Protein AF-A0A945VR06-F1 (afdb_monomer_lite)

Secondary structure (DSSP, 8-state):
----HHHHHHHHHHSTTTS------SS-------HHHHHHHHHHHHHHHH-S-HHHHHHHHHHHHHHTT-HHHHHHHHHHHHHH-TT-HHHHHHHHHHHHHH--

Structure (mmCIF, N/CA/C/O backbone):
data_AF-A0A945VR06-F1
#
_entry.id   AF-A0A945VR06-F1
#
loop_
_atom_site.group_PDB
_atom_site.id
_atom_site.type_symbol
_atom_site.label_atom_id
_atom_site.label_alt_id
_atom_site.label_comp_id
_atom_site.label_asym_id
_atom_site.label_entity_id
_atom_site.label_seq_id
_atom_site.pdbx_PDB_ins_code
_atom_site.Cartn_x
_atom_site.Cartn_y
_atom_site.Cartn_z
_atom_site.occupancy
_atom_site.B_iso_or_equiv
_atom_site.auth_seq_id
_atom_site.auth_comp_id
_atom_site.auth_asym_id
_atom_site.auth_atom_id
_atom_site.pdbx_PDB_model_num
ATOM 1 N N . MET A 1 1 ? -46.205 32.411 -29.545 1.00 45.59 1 MET A N 1
ATOM 2 C CA . MET A 1 1 ? -45.312 31.468 -30.253 1.00 45.59 1 MET A CA 1
ATOM 3 C C . MET A 1 1 ? -44.186 31.081 -29.305 1.00 45.59 1 MET A C 1
ATOM 5 O O . MET A 1 1 ? -43.274 31.861 -29.079 1.00 45.59 1 MET A O 1
ATOM 9 N N . LYS A 1 2 ? -44.361 29.952 -28.610 1.00 37.47 2 LYS A N 1
ATOM 10 C CA . LYS A 1 2 ? -43.587 29.530 -27.436 1.00 37.47 2 LYS A CA 1
ATOM 11 C C . LYS A 1 2 ? -42.518 28.512 -27.862 1.00 37.47 2 LYS A C 1
ATOM 13 O O . LYS A 1 2 ? -42.876 27.415 -28.272 1.00 37.47 2 LYS A O 1
ATOM 18 N N . ARG A 1 3 ? -41.229 28.835 -27.707 1.00 47.25 3 ARG A N 1
ATOM 19 C CA . ARG A 1 3 ? -40.144 27.837 -27.594 1.00 47.25 3 ARG A CA 1
ATOM 20 C C . ARG A 1 3 ? -39.419 27.969 -26.238 1.00 47.25 3 ARG A C 1
ATOM 22 O O . ARG A 1 3 ? -38.284 28.423 -26.210 1.00 47.25 3 ARG A O 1
ATOM 29 N N . PRO A 1 4 ? -40.052 27.588 -25.110 1.00 47.28 4 PRO A N 1
ATOM 30 C CA . PRO A 1 4 ? -39.397 27.519 -23.799 1.00 47.28 4 PRO A CA 1
ATOM 31 C C . PRO A 1 4 ? -38.627 26.204 -23.565 1.00 47.28 4 PRO A C 1
ATOM 33 O O . PRO A 1 4 ? -37.914 26.083 -22.578 1.00 47.28 4 PRO A O 1
ATOM 36 N N . TYR A 1 5 ? -38.743 25.214 -24.458 1.00 43.38 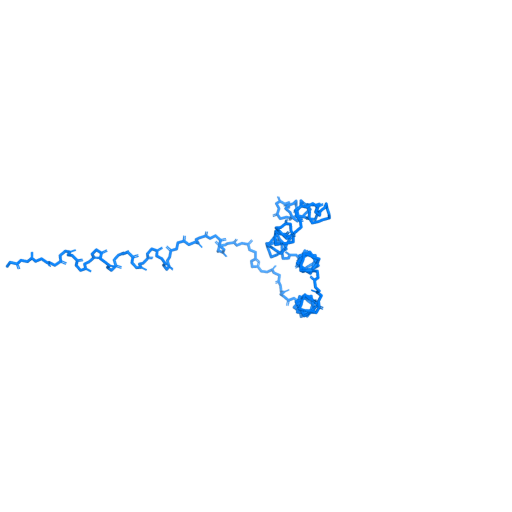5 TYR A N 1
ATOM 37 C CA . TYR A 1 5 ? -38.221 23.860 -24.220 1.00 43.38 5 TYR A CA 1
ATOM 38 C C . TYR A 1 5 ? -36.704 23.696 -24.426 1.00 43.38 5 TYR A C 1
ATOM 40 O O . TYR A 1 5 ? -36.116 22.793 -23.840 1.00 43.38 5 TYR A O 1
ATOM 48 N N . LEU A 1 6 ? -36.044 24.565 -25.203 1.00 46.97 6 LEU A N 1
ATOM 49 C CA . LEU A 1 6 ? -34.616 24.390 -25.516 1.00 46.97 6 LEU A CA 1
ATOM 50 C C . LEU A 1 6 ? -33.680 24.842 -24.375 1.00 46.97 6 LEU A C 1
ATOM 52 O O . LEU A 1 6 ? -32.583 24.313 -24.248 1.00 46.97 6 LEU A O 1
ATOM 56 N N . LEU A 1 7 ? -34.125 25.767 -23.514 1.00 49.62 7 LEU A N 1
ATOM 57 C CA . LEU A 1 7 ? -33.348 26.253 -22.361 1.00 49.62 7 LEU A CA 1
ATOM 58 C C . LEU A 1 7 ? -33.391 25.301 -21.153 1.00 49.62 7 LEU A C 1
ATOM 60 O O . LEU A 1 7 ? -32.481 25.314 -20.331 1.00 49.62 7 LEU A O 1
ATOM 64 N N . ILE A 1 8 ? -34.418 24.451 -21.050 1.00 54.81 8 ILE A N 1
ATOM 65 C CA . ILE A 1 8 ? -34.529 23.465 -19.962 1.00 54.81 8 ILE A CA 1
ATOM 66 C C . ILE A 1 8 ? -33.602 22.266 -20.232 1.00 54.81 8 ILE A C 1
ATOM 68 O O . ILE A 1 8 ? -32.991 21.736 -19.308 1.00 54.81 8 ILE A O 1
ATOM 72 N N . MET A 1 9 ? -33.414 21.884 -21.501 1.00 48.84 9 MET A N 1
ATOM 73 C CA . MET A 1 9 ? -32.561 20.747 -21.870 1.00 48.84 9 MET A CA 1
ATOM 74 C C . MET A 1 9 ? -31.071 20.962 -21.562 1.00 48.84 9 MET A C 1
ATOM 76 O O . MET A 1 9 ? -30.383 20.005 -21.216 1.00 48.84 9 MET A O 1
ATOM 80 N N . THR A 1 10 ? -30.560 22.194 -21.642 1.00 52.53 10 THR A N 1
ATOM 81 C CA . THR A 1 10 ? -29.149 22.479 -21.328 1.00 52.53 10 THR A CA 1
ATOM 82 C C . THR A 1 10 ? -28.893 22.596 -19.824 1.00 52.53 10 THR A C 1
ATOM 84 O O . THR A 1 10 ? -27.810 22.239 -19.363 1.00 52.53 10 THR A O 1
ATOM 87 N N . ALA A 1 11 ? -29.893 23.000 -19.034 1.00 48.16 11 ALA A N 1
ATOM 88 C CA . ALA A 1 11 ? -29.789 23.048 -17.575 1.00 48.16 11 ALA A CA 1
ATOM 89 C C . ALA A 1 11 ? -29.802 21.645 -16.930 1.00 48.16 11 ALA A C 1
ATOM 91 O O . ALA A 1 11 ? -29.099 21.414 -15.946 1.00 48.16 11 ALA A O 1
ATOM 92 N N . SER A 1 12 ? -30.525 20.678 -17.508 1.00 51.25 12 SER A N 1
ATOM 93 C CA . SER A 1 12 ? -30.549 19.293 -17.007 1.00 51.25 12 SER A CA 1
ATOM 94 C C . SER A 1 12 ? -29.267 18.500 -17.287 1.00 51.25 12 SER A C 1
ATOM 96 O O . SER A 1 12 ? -28.993 17.540 -16.572 1.00 51.25 12 SER A O 1
ATOM 98 N N . LEU A 1 13 ? -28.444 18.902 -18.264 1.00 45.28 13 LEU A N 1
ATOM 99 C CA . LEU A 1 13 ? -27.184 18.208 -18.564 1.00 45.28 13 LEU A CA 1
ATOM 100 C C . LEU A 1 13 ? -26.017 18.646 -17.651 1.00 45.28 13 LEU A C 1
ATOM 102 O O . LEU A 1 13 ? -25.024 17.934 -17.541 1.00 45.28 13 LEU A O 1
ATOM 106 N N . CYS A 1 14 ? -26.151 19.763 -16.924 1.00 46.16 14 CYS A N 1
ATOM 107 C CA . CYS A 1 14 ? -25.129 20.239 -15.977 1.00 46.16 14 CYS A CA 1
ATOM 108 C C . CYS A 1 14 ? -25.231 19.574 -14.582 1.00 46.16 14 CYS A C 1
ATOM 110 O O . CYS A 1 14 ? -24.266 19.547 -13.816 1.00 46.16 14 CYS A O 1
ATOM 112 N N . LEU A 1 15 ? -26.380 18.970 -14.258 1.00 45.66 15 LEU A N 1
ATOM 113 C CA . LEU A 1 15 ? -26.605 18.268 -12.985 1.00 45.66 15 LEU A CA 1
ATOM 114 C C . LEU A 1 15 ? -26.086 16.820 -12.974 1.00 45.66 15 LEU A C 1
ATOM 116 O O . LEU A 1 15 ? -25.881 16.257 -11.904 1.00 45.66 15 LEU A O 1
ATOM 120 N N . VAL A 1 16 ? -25.796 16.231 -14.138 1.00 50.00 16 VAL A N 1
ATOM 121 C CA . VAL A 1 16 ? -25.255 14.858 -14.236 1.00 50.00 16 VAL A CA 1
ATOM 122 C C . VAL A 1 16 ? -23.719 14.827 -14.147 1.00 50.00 16 VAL A C 1
ATOM 124 O O . VAL A 1 16 ? -23.141 13.790 -13.844 1.00 50.00 16 VAL A O 1
ATOM 127 N N . LEU A 1 17 ? -23.040 15.970 -14.308 1.00 45.94 17 LEU A N 1
ATOM 128 C CA . LEU A 1 17 ? -21.587 16.089 -14.095 1.00 45.94 17 LEU A CA 1
ATOM 129 C C . LEU A 1 17 ? -21.204 16.594 -12.691 1.00 45.94 17 LEU A C 1
ATOM 131 O O . LEU A 1 17 ? -20.022 16.667 -12.369 1.00 45.94 17 LEU A O 1
ATOM 135 N N . SER A 1 18 ? -22.190 16.893 -11.837 1.00 47.03 18 SER A N 1
ATOM 136 C CA . SER A 1 18 ? -21.989 17.258 -10.423 1.00 47.03 18 SER A CA 1
ATOM 137 C C . SER A 1 18 ? -22.626 16.276 -9.427 1.00 47.03 18 SER A C 1
ATOM 139 O O . SER A 1 18 ? -22.361 16.364 -8.230 1.00 47.03 18 SER A O 1
ATOM 141 N N . GLY A 1 19 ? -23.398 15.290 -9.902 1.00 46.22 19 GLY A N 1
ATOM 142 C CA . GLY A 1 19 ? -23.971 14.225 -9.079 1.00 46.22 19 GLY A CA 1
ATOM 143 C C . GLY A 1 19 ? -23.919 12.885 -9.800 1.00 46.22 19 GLY A C 1
ATOM 144 O O . GLY A 1 19 ? -24.806 12.582 -10.590 1.00 46.22 19 GLY A O 1
ATOM 145 N N . GLY A 1 20 ? -22.884 12.073 -9.548 1.00 47.28 20 GLY A N 1
ATOM 146 C CA . GLY A 1 20 ? -22.817 10.774 -10.222 1.00 47.28 20 GLY A CA 1
ATOM 147 C C . GLY A 1 20 ? -21.538 9.947 -10.151 1.00 47.28 20 GLY A C 1
ATOM 148 O O . GLY A 1 20 ? -21.389 9.065 -10.987 1.00 47.28 20 GLY A O 1
ATOM 149 N N . MET A 1 21 ? -20.652 10.139 -9.169 1.00 42.16 21 MET A N 1
ATOM 150 C CA . MET A 1 21 ? -19.787 9.029 -8.743 1.00 42.16 21 MET A CA 1
ATOM 151 C C . MET A 1 21 ? -20.063 8.712 -7.276 1.00 42.16 21 MET A C 1
ATOM 153 O O . MET A 1 21 ? -19.351 9.100 -6.355 1.00 42.16 21 MET A O 1
ATOM 157 N N . SER A 1 22 ? -21.203 8.044 -7.094 1.00 49.56 22 SER A N 1
ATOM 158 C CA . SER A 1 22 ? -21.523 7.228 -5.930 1.00 49.56 22 SER A CA 1
ATOM 159 C C . SER A 1 22 ? -20.394 6.241 -5.645 1.00 49.56 22 SER A C 1
ATOM 161 O O . SER A 1 22 ? -19.957 5.548 -6.560 1.00 49.56 22 SER A O 1
ATOM 163 N N . LEU A 1 23 ? -19.983 6.186 -4.371 1.00 39.78 23 LEU A N 1
ATOM 164 C CA . LEU A 1 23 ? -19.639 5.005 -3.549 1.00 39.78 23 LEU A CA 1
ATOM 165 C C . LEU A 1 23 ? -18.640 5.368 -2.423 1.00 39.78 23 LEU A C 1
ATOM 167 O O . LEU A 1 23 ? -17.617 4.713 -2.243 1.00 39.78 23 LEU A O 1
ATOM 171 N N . ALA A 1 24 ? -18.925 6.403 -1.623 1.00 46.34 24 ALA A N 1
ATOM 172 C CA . ALA A 1 24 ? -18.173 6.640 -0.378 1.00 46.34 24 ALA A CA 1
ATOM 173 C C . ALA A 1 24 ? -19.024 7.118 0.812 1.00 46.34 24 ALA A C 1
ATOM 175 O O . ALA A 1 24 ? -18.482 7.490 1.848 1.00 46.34 24 ALA A O 1
ATOM 176 N N . LYS A 1 25 ? -20.354 7.067 0.704 1.00 53.59 25 LYS A N 1
ATOM 177 C CA . LYS A 1 25 ? -21.236 7.075 1.873 1.00 53.59 25 LYS A CA 1
ATOM 178 C C . LYS A 1 25 ? -21.721 5.649 2.052 1.00 53.59 25 LYS A C 1
ATOM 180 O O . LYS A 1 25 ? -22.612 5.221 1.336 1.00 53.59 25 LYS A O 1
ATOM 185 N N . ASP A 1 26 ? -20.958 4.885 2.824 1.00 42.59 26 ASP A N 1
ATOM 186 C CA . ASP A 1 26 ? -21.485 4.154 3.974 1.00 42.59 26 ASP A CA 1
ATOM 187 C C . ASP A 1 26 ? -20.389 3.280 4.608 1.00 42.59 26 ASP A C 1
ATOM 189 O O . ASP A 1 26 ? -19.650 2.546 3.948 1.00 42.59 26 ASP A O 1
ATOM 193 N N . SER A 1 27 ? -20.335 3.387 5.936 1.00 48.09 27 SER A N 1
ATOM 194 C CA . SER A 1 27 ? -19.984 2.306 6.858 1.00 48.09 27 SER A CA 1
ATOM 195 C C . SER A 1 27 ? -18.514 2.003 7.191 1.00 48.09 27 SER A C 1
ATOM 197 O O . SER A 1 27 ? -18.115 0.845 7.229 1.00 48.09 27 SER A O 1
ATOM 199 N N . SER A 1 28 ? -17.735 3.021 7.575 1.00 49.69 28 SER A N 1
ATOM 200 C CA . SER A 1 28 ? -16.702 2.848 8.622 1.00 49.69 28 SER A CA 1
ATOM 201 C C . SER A 1 28 ? -16.387 4.160 9.355 1.00 49.69 28 SER A C 1
ATOM 203 O O . SER A 1 28 ? -15.231 4.513 9.586 1.00 49.69 28 SER A O 1
ATOM 205 N N . ALA A 1 29 ? -17.433 4.910 9.717 1.00 48.44 29 ALA A N 1
ATOM 206 C CA . ALA A 1 29 ? -17.310 5.855 10.819 1.00 48.44 29 ALA A CA 1
ATOM 207 C C . ALA A 1 29 ? -16.817 5.090 12.065 1.00 48.44 29 ALA A C 1
ATOM 209 O O . ALA A 1 29 ? -17.300 3.993 12.330 1.00 48.44 29 ALA A O 1
ATOM 210 N N . LEU A 1 30 ? -15.888 5.697 12.808 1.00 47.78 30 LEU A N 1
ATOM 211 C CA . LEU A 1 30 ? -15.140 5.169 13.960 1.00 47.78 30 LEU A CA 1
ATOM 212 C C . LEU A 1 30 ? -13.912 4.299 13.648 1.00 47.78 30 LEU A C 1
ATOM 214 O O . LEU A 1 30 ? -13.833 3.131 14.011 1.00 47.78 30 LEU A O 1
ATOM 218 N N . ARG A 1 31 ? -12.845 4.948 13.190 1.00 49.84 31 ARG A N 1
ATOM 219 C CA . ARG A 1 31 ? -11.589 4.901 13.946 1.00 49.84 31 ARG A CA 1
ATOM 220 C C . ARG A 1 31 ? -11.072 6.324 14.002 1.00 49.84 31 ARG A C 1
ATOM 222 O O . ARG A 1 31 ? -10.930 6.976 12.976 1.00 49.84 31 ARG A O 1
ATOM 229 N N . THR A 1 32 ? -10.941 6.838 15.214 1.00 50.59 32 THR A N 1
ATOM 230 C CA . THR A 1 32 ? -10.227 8.079 15.496 1.00 50.59 32 THR A CA 1
ATOM 231 C C . THR A 1 32 ? -8.940 8.070 14.684 1.00 50.59 32 THR A C 1
ATOM 233 O O . THR A 1 32 ? -8.125 7.179 14.905 1.00 50.59 32 THR A O 1
ATOM 236 N N . GLU A 1 33 ? -8.784 8.999 13.734 1.00 55.50 33 GLU A N 1
ATOM 237 C CA . GLU A 1 33 ? -7.472 9.299 13.162 1.00 55.50 33 GLU A CA 1
ATOM 238 C C . GLU A 1 33 ? -6.550 9.567 14.354 1.00 55.50 33 GLU A C 1
ATOM 240 O O . GLU A 1 33 ? -6.666 10.615 14.998 1.00 55.50 33 GLU A O 1
ATOM 245 N N . SER A 1 34 ? -5.706 8.597 14.714 1.00 58.22 34 SER A N 1
ATOM 246 C CA . SER A 1 34 ? -4.700 8.831 15.735 1.00 58.22 34 SER A CA 1
ATOM 247 C C . SER A 1 34 ? -3.779 9.912 15.183 1.00 58.22 34 SER A C 1
ATOM 249 O O . SER A 1 34 ? -3.466 9.920 13.988 1.00 58.22 34 SER A O 1
ATOM 251 N N . ALA A 1 35 ? -3.343 10.851 16.020 1.00 58.66 35 ALA A N 1
ATOM 252 C CA . ALA A 1 35 ? -2.357 11.845 15.594 1.00 58.66 35 ALA A CA 1
ATOM 253 C C . ALA A 1 35 ? -1.101 11.162 15.005 1.00 58.66 35 ALA A C 1
ATOM 255 O O . ALA A 1 35 ? -0.520 11.664 14.045 1.00 58.66 35 ALA A O 1
ATOM 256 N N . GLU A 1 36 ? -0.781 9.959 15.495 1.00 56.34 36 GLU A N 1
ATOM 257 C CA . GLU A 1 36 ? 0.297 9.098 14.999 1.00 56.34 36 GLU A CA 1
ATOM 258 C C . GLU A 1 36 ? 0.057 8.577 13.570 1.00 56.34 36 GLU A C 1
ATOM 260 O O . GLU A 1 36 ? 1.002 8.474 12.784 1.00 56.34 36 GLU A O 1
ATOM 265 N N . ASP A 1 37 ? -1.197 8.296 13.191 1.00 61.88 37 ASP A N 1
ATOM 266 C CA . ASP A 1 37 ? -1.543 7.843 11.838 1.00 61.88 37 ASP A CA 1
ATOM 267 C C . ASP A 1 37 ? -1.321 8.975 10.833 1.00 61.88 37 ASP A C 1
ATOM 269 O O . ASP A 1 37 ? -0.673 8.790 9.800 1.00 61.88 37 ASP A O 1
ATOM 273 N N . LYS A 1 38 ? -1.799 10.181 11.168 1.00 66.00 38 LYS A N 1
ATOM 274 C CA . LYS A 1 38 ? -1.624 11.375 10.330 1.00 66.00 38 LYS A CA 1
ATOM 275 C C . LYS A 1 38 ? -0.162 11.728 10.139 1.00 66.00 38 LYS A C 1
ATOM 277 O O . LYS A 1 38 ? 0.255 11.963 9.007 1.00 66.00 38 LYS A O 1
ATOM 282 N N . GLU A 1 39 ? 0.612 11.736 11.218 1.00 67.56 39 GLU A N 1
ATOM 283 C CA . GLU A 1 39 ? 2.035 12.058 11.164 1.00 67.56 39 GLU A CA 1
ATOM 284 C C . GLU A 1 39 ? 2.807 11.027 10.330 1.00 67.56 39 GLU A C 1
ATOM 286 O O . GLU A 1 39 ? 3.616 11.393 9.477 1.00 67.56 39 GLU A O 1
ATOM 291 N N . THR A 1 40 ? 2.483 9.738 10.473 1.00 65.75 40 THR A N 1
ATOM 292 C CA . THR A 1 40 ? 3.090 8.665 9.671 1.00 65.75 40 THR A CA 1
ATOM 293 C C . THR A 1 40 ? 2.745 8.805 8.188 1.00 65.75 40 THR A C 1
ATOM 295 O O . THR A 1 40 ? 3.614 8.644 7.324 1.00 65.75 40 THR A O 1
ATOM 298 N N . ILE A 1 41 ? 1.494 9.140 7.867 1.00 70.06 41 ILE A N 1
ATOM 299 C CA . ILE A 1 41 ? 1.037 9.374 6.493 1.00 70.06 41 ILE A CA 1
ATOM 300 C C . ILE A 1 41 ? 1.731 10.602 5.894 1.00 70.06 41 ILE A C 1
ATOM 302 O O . ILE A 1 41 ? 2.187 10.546 4.749 1.00 70.06 41 ILE A O 1
ATOM 306 N N . GLU A 1 42 ? 1.849 11.702 6.638 1.00 74.56 42 GLU A N 1
ATOM 307 C CA . GLU A 1 42 ? 2.548 12.906 6.178 1.00 74.56 42 GLU A CA 1
ATOM 308 C C . GLU A 1 42 ? 4.045 12.664 5.981 1.00 74.56 42 GLU A C 1
ATOM 310 O O . GLU A 1 42 ? 4.590 13.042 4.941 1.00 74.56 42 GLU A O 1
ATOM 315 N N . ALA A 1 43 ? 4.700 11.960 6.904 1.00 69.06 43 ALA A N 1
ATOM 316 C CA . ALA A 1 43 ? 6.095 11.560 6.762 1.00 69.06 43 ALA A CA 1
ATOM 317 C C . ALA A 1 43 ? 6.301 10.677 5.519 1.00 69.06 43 ALA A C 1
ATOM 319 O O . ALA A 1 43 ? 7.242 10.897 4.751 1.00 69.06 43 ALA A O 1
ATOM 320 N N . CYS A 1 44 ? 5.387 9.736 5.251 1.00 66.25 44 CYS A N 1
ATOM 321 C CA . CYS A 1 44 ? 5.417 8.922 4.033 1.00 66.25 44 CYS A CA 1
ATOM 322 C C . CYS A 1 44 ? 5.201 9.764 2.766 1.00 66.25 44 CYS A C 1
ATOM 324 O O . CYS A 1 44 ? 5.893 9.550 1.770 1.00 66.25 44 CYS A O 1
ATOM 326 N N . LYS A 1 45 ? 4.297 10.753 2.791 1.00 69.75 45 LYS A N 1
ATOM 327 C CA . LYS A 1 45 ? 4.081 11.690 1.672 1.00 69.75 45 LYS A CA 1
ATOM 328 C C . LYS A 1 45 ? 5.311 12.558 1.409 1.00 69.75 45 LYS A C 1
ATOM 330 O O . LYS A 1 45 ? 5.705 12.722 0.259 1.00 69.75 45 LYS A O 1
ATOM 335 N N . GLN A 1 46 ? 5.964 13.077 2.446 1.00 68.75 46 GLN A N 1
ATOM 336 C CA . GLN A 1 46 ? 7.198 13.848 2.275 1.00 68.75 46 GLN A CA 1
ATOM 337 C C . GLN A 1 46 ? 8.363 12.978 1.791 1.00 68.75 46 GLN A C 1
ATOM 339 O O . GLN A 1 46 ? 9.151 13.412 0.949 1.00 68.75 46 GLN A O 1
ATOM 344 N N . ALA A 1 47 ? 8.457 11.735 2.267 1.00 64.12 47 ALA A N 1
ATOM 345 C CA . ALA A 1 47 ? 9.425 10.767 1.761 1.00 64.12 47 ALA A CA 1
ATOM 346 C C . ALA A 1 47 ? 9.178 10.446 0.278 1.00 64.12 47 ALA A C 1
ATOM 348 O O . ALA A 1 47 ? 10.138 10.305 -0.479 1.00 64.12 47 ALA A O 1
ATOM 349 N N . ALA A 1 48 ? 7.911 10.408 -0.151 1.00 62.53 48 ALA A N 1
ATOM 350 C CA . ALA A 1 48 ? 7.543 10.225 -1.550 1.00 62.53 48 ALA A CA 1
ATOM 351 C C . ALA A 1 48 ? 8.056 11.344 -2.461 1.00 62.53 48 ALA A C 1
ATOM 353 O O . ALA A 1 48 ? 8.462 11.071 -3.584 1.00 62.53 48 ALA A O 1
ATOM 354 N N . ILE A 1 49 ? 8.084 12.583 -1.964 1.00 63.56 49 ILE A N 1
ATOM 355 C CA . ILE A 1 49 ? 8.589 13.747 -2.706 1.00 63.56 49 ILE A CA 1
ATOM 356 C C . ILE A 1 49 ? 10.115 13.686 -2.871 1.00 63.56 49 ILE A C 1
ATOM 358 O O . ILE A 1 49 ? 10.648 14.143 -3.879 1.00 63.56 49 ILE A O 1
ATOM 362 N N . LYS A 1 50 ? 10.833 13.126 -1.889 1.00 59.22 50 LYS A N 1
ATOM 363 C CA . LYS A 1 50 ? 12.306 13.076 -1.886 1.00 59.22 50 LYS A CA 1
ATOM 364 C C . LYS A 1 50 ? 12.885 11.856 -2.605 1.00 59.22 50 LYS A C 1
ATOM 366 O O . LYS A 1 50 ? 14.039 11.907 -3.023 1.00 59.22 50 LYS A O 1
ATOM 371 N N . ASN A 1 51 ? 12.124 10.769 -2.737 1.00 56.72 51 ASN A N 1
ATOM 372 C CA . ASN A 1 51 ? 12.595 9.548 -3.385 1.00 56.72 51 ASN A CA 1
ATOM 373 C C . ASN A 1 51 ? 12.221 9.507 -4.876 1.00 56.72 51 ASN A C 1
ATOM 375 O O . ASN A 1 51 ? 11.038 9.571 -5.205 1.00 56.72 51 ASN A O 1
ATOM 379 N N . PRO A 1 52 ? 13.183 9.265 -5.786 1.00 61.88 52 PRO A N 1
ATOM 380 C CA . PRO A 1 52 ? 12.903 9.116 -7.216 1.00 61.88 52 PRO A CA 1
ATOM 381 C C . PRO A 1 52 ? 12.127 7.829 -7.551 1.00 61.88 52 PRO A C 1
ATOM 383 O O . PRO A 1 52 ? 11.623 7.680 -8.661 1.00 61.88 52 PRO A O 1
ATOM 386 N N . ASN A 1 53 ? 12.003 6.891 -6.605 1.00 75.75 53 ASN A N 1
ATOM 387 C CA . ASN A 1 53 ? 11.236 5.664 -6.790 1.00 75.75 53 ASN A CA 1
ATOM 388 C C . ASN A 1 53 ? 9.775 5.853 -6.348 1.00 75.75 53 ASN A C 1
ATOM 390 O O . ASN A 1 53 ? 9.375 5.479 -5.244 1.00 75.75 53 ASN A O 1
ATOM 394 N N . VAL A 1 54 ? 8.986 6.453 -7.239 1.00 77.88 54 VAL A N 1
ATOM 395 C CA . VAL A 1 54 ? 7.572 6.795 -7.016 1.00 77.88 54 VAL A CA 1
ATOM 396 C C . VAL A 1 54 ? 6.731 5.553 -6.665 1.00 77.88 54 VAL A C 1
ATOM 398 O O . VAL A 1 54 ? 5.865 5.630 -5.794 1.00 77.88 54 VAL A O 1
ATOM 401 N N . ALA A 1 55 ? 7.035 4.384 -7.248 1.00 82.62 55 ALA A N 1
ATOM 402 C CA . ALA A 1 55 ? 6.347 3.124 -6.939 1.00 82.62 55 ALA A CA 1
ATOM 403 C C . ALA A 1 55 ? 6.543 2.697 -5.475 1.00 82.62 55 ALA A C 1
ATOM 405 O O . ALA A 1 55 ? 5.574 2.416 -4.769 1.00 82.62 55 ALA A O 1
ATOM 406 N N . GLN A 1 56 ? 7.790 2.706 -4.994 1.00 84.00 56 GLN A N 1
ATOM 407 C CA . GLN A 1 56 ? 8.115 2.333 -3.614 1.00 84.00 56 GLN A CA 1
ATOM 408 C C . GLN A 1 56 ? 7.468 3.282 -2.600 1.00 84.00 56 GLN A C 1
ATOM 410 O O . GLN A 1 56 ? 7.040 2.862 -1.526 1.00 84.00 56 GLN A O 1
ATOM 415 N N . SER A 1 57 ? 7.371 4.562 -2.945 1.00 85.44 57 SER A N 1
ATOM 416 C CA . SER A 1 57 ? 6.729 5.569 -2.106 1.00 85.44 57 SER A CA 1
ATOM 417 C C . SER A 1 57 ? 5.231 5.316 -1.946 1.00 85.44 57 SER A C 1
ATOM 419 O O . SER A 1 57 ? 4.721 5.324 -0.826 1.00 85.44 57 SER A O 1
ATOM 421 N N . HIS A 1 58 ? 4.537 5.011 -3.044 1.00 86.69 58 HIS A N 1
ATOM 422 C CA . HIS A 1 58 ? 3.131 4.609 -3.009 1.00 86.69 58 HIS A CA 1
ATOM 423 C C . HIS A 1 58 ? 2.918 3.291 -2.255 1.00 86.69 58 HIS A C 1
ATOM 425 O O . HIS A 1 58 ? 1.957 3.171 -1.495 1.00 86.69 58 HIS A O 1
ATOM 431 N N . PHE A 1 59 ? 3.836 2.331 -2.390 1.00 89.12 59 PHE A N 1
ATOM 432 C CA . PHE A 1 59 ? 3.801 1.097 -1.607 1.00 89.12 59 PHE A CA 1
ATOM 433 C C . PHE A 1 59 ? 3.917 1.377 -0.103 1.00 89.12 59 PHE A C 1
ATOM 435 O O . PHE A 1 59 ? 3.098 0.900 0.681 1.00 89.12 59 PHE A O 1
ATOM 442 N N . ASN A 1 60 ? 4.893 2.192 0.307 1.00 87.19 60 ASN A N 1
ATOM 443 C CA . ASN A 1 60 ? 5.101 2.546 1.712 1.00 87.19 60 ASN A CA 1
ATOM 444 C C . ASN A 1 60 ? 3.897 3.299 2.293 1.00 87.19 60 ASN A C 1
ATOM 446 O O . ASN A 1 60 ? 3.483 3.019 3.416 1.00 87.19 60 ASN A O 1
ATOM 450 N N . LEU A 1 61 ? 3.301 4.203 1.512 1.00 85.69 61 LEU A N 1
ATOM 451 C CA . LEU A 1 61 ? 2.077 4.903 1.888 1.00 85.69 61 LEU A CA 1
ATOM 452 C C . LEU A 1 61 ? 0.905 3.923 2.070 1.00 85.69 61 LEU A C 1
ATOM 454 O O . LEU A 1 61 ? 0.176 4.005 3.055 1.00 85.69 61 LEU A O 1
ATOM 458 N N . GLY A 1 62 ? 0.768 2.943 1.175 1.00 89.56 62 GLY A N 1
ATOM 459 C CA . GLY A 1 62 ? -0.230 1.883 1.303 1.00 89.56 62 GLY A CA 1
ATOM 460 C C . GLY A 1 62 ? -0.043 1.018 2.551 1.00 89.56 62 GLY A C 1
ATOM 461 O 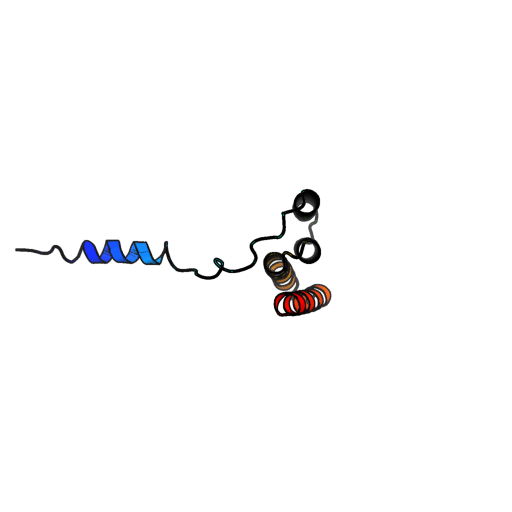O . GLY A 1 62 ? -1.018 0.671 3.212 1.00 89.56 62 GLY A O 1
ATOM 462 N N . ILE A 1 63 ? 1.204 0.723 2.925 1.00 88.62 63 ILE A N 1
ATOM 463 C CA . ILE A 1 63 ? 1.529 0.031 4.180 1.00 88.62 63 ILE A CA 1
ATOM 464 C C . ILE A 1 63 ? 1.175 0.886 5.401 1.00 88.62 63 ILE A C 1
ATOM 466 O O . ILE A 1 63 ? 0.663 0.342 6.378 1.00 88.62 63 ILE A O 1
ATOM 470 N N . ALA A 1 64 ? 1.433 2.196 5.365 1.00 85.50 64 ALA A N 1
ATOM 471 C CA . ALA A 1 64 ? 1.049 3.101 6.447 1.00 85.50 64 ALA A CA 1
ATOM 472 C C . ALA A 1 64 ? -0.473 3.084 6.649 1.00 85.50 64 ALA A C 1
ATOM 474 O O . ALA A 1 64 ? -0.938 2.781 7.743 1.00 85.50 64 ALA A O 1
ATOM 475 N N . TYR A 1 65 ? -1.242 3.256 5.571 1.00 85.50 65 TYR A N 1
ATOM 476 C CA . TYR A 1 65 ? -2.701 3.162 5.618 1.00 85.50 65 TYR A CA 1
ATOM 477 C C . TYR A 1 65 ? -3.203 1.798 6.105 1.00 85.50 65 TYR A C 1
ATOM 479 O O . TYR A 1 65 ? -4.134 1.736 6.904 1.00 85.50 65 TYR A O 1
ATOM 487 N N . LEU A 1 66 ? -2.569 0.700 5.680 1.00 85.81 66 LEU A N 1
ATOM 488 C CA . LEU A 1 66 ? -2.910 -0.648 6.139 1.00 85.81 66 LEU A CA 1
ATOM 489 C C . LEU A 1 66 ? -2.733 -0.790 7.657 1.00 85.81 66 LEU A C 1
ATOM 491 O O . LEU A 1 66 ? -3.595 -1.364 8.320 1.00 85.81 66 LEU A O 1
ATOM 4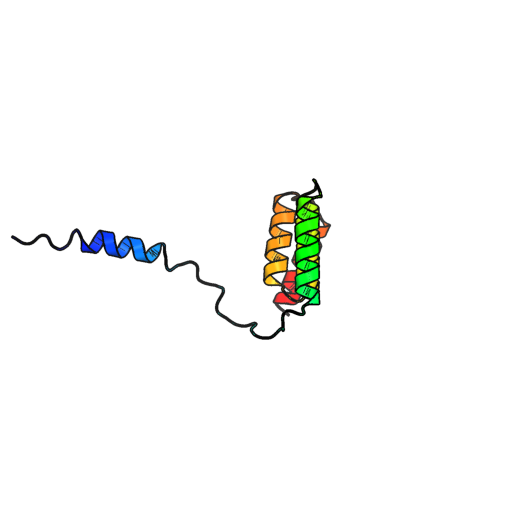95 N N . LYS A 1 67 ? -1.632 -0.267 8.210 1.00 84.69 67 LYS A N 1
ATOM 496 C CA . LYS A 1 67 ? -1.365 -0.286 9.658 1.00 84.69 67 LYS A CA 1
ATOM 497 C C . LYS A 1 67 ? -2.367 0.561 10.438 1.00 84.69 67 LYS A C 1
ATOM 499 O O . LYS A 1 67 ? -2.780 0.148 11.516 1.00 84.69 67 LYS A O 1
ATOM 504 N N . SER A 1 68 ? -2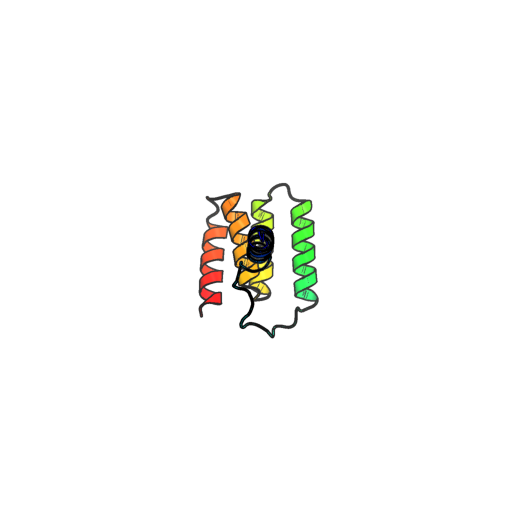.803 1.674 9.859 1.00 81.38 68 SER A N 1
ATOM 505 C CA . SER A 1 68 ? -3.850 2.539 10.413 1.00 81.38 68 SER A CA 1
ATOM 506 C C . SER A 1 68 ? -5.270 1.979 10.221 1.00 81.38 68 SER A C 1
ATOM 508 O O . SER A 1 68 ? -6.250 2.617 10.597 1.00 81.38 68 SER A O 1
ATOM 510 N N . GLY A 1 69 ? -5.426 0.792 9.616 1.00 83.81 69 GLY A N 1
ATOM 511 C CA . GLY A 1 69 ? -6.733 0.187 9.326 1.00 83.81 69 GLY A CA 1
ATOM 512 C C . GLY A 1 69 ? -7.536 0.918 8.242 1.00 83.81 69 GLY A C 1
ATOM 513 O O . GLY A 1 69 ? -8.714 0.629 8.039 1.00 83.81 69 GLY A O 1
ATOM 514 N N . MET A 1 70 ? -6.907 1.852 7.528 1.00 85.12 70 MET A N 1
ATOM 515 C CA . MET A 1 70 ? -7.473 2.617 6.416 1.00 85.12 70 MET A CA 1
ATOM 516 C C . MET A 1 70 ? -7.365 1.799 5.124 1.00 85.12 70 MET A C 1
ATOM 518 O O . MET A 1 70 ? -6.598 2.101 4.207 1.00 85.12 70 MET A O 1
ATOM 522 N N . TYR A 1 71 ? -8.089 0.680 5.073 1.00 86.88 71 TYR A N 1
ATOM 523 C CA . TYR A 1 71 ? -7.925 -0.319 4.013 1.00 86.88 71 TYR A CA 1
ATOM 524 C C . TYR A 1 71 ? -8.253 0.222 2.609 1.00 86.88 71 TYR A C 1
ATOM 526 O O . TYR A 1 71 ? -7.626 -0.193 1.634 1.00 86.88 71 TYR A O 1
ATOM 534 N N . LYS A 1 72 ? -9.189 1.173 2.479 1.00 86.62 72 LYS A N 1
ATOM 535 C CA . LYS A 1 72 ? -9.565 1.763 1.179 1.00 86.62 72 LYS A CA 1
ATOM 536 C C . LYS A 1 72 ? -8.438 2.633 0.611 1.00 86.62 72 LYS A C 1
ATOM 538 O O . LYS A 1 72 ? -8.077 2.504 -0.557 1.00 86.62 72 LYS A O 1
ATOM 543 N N . GLU A 1 73 ? -7.843 3.470 1.447 1.00 85.44 73 GLU A N 1
ATOM 544 C CA . GLU A 1 73 ? -6.720 4.347 1.116 1.00 85.44 73 GLU A CA 1
ATOM 545 C C . GLU A 1 73 ? -5.436 3.545 0.861 1.00 85.44 73 GLU A C 1
ATOM 547 O O . GLU A 1 73 ? -4.645 3.880 -0.030 1.00 85.44 73 GLU A O 1
ATOM 552 N N . ALA A 1 74 ? -5.263 2.435 1.586 1.00 88.44 74 ALA A N 1
ATOM 553 C CA . ALA A 1 74 ? -4.199 1.471 1.341 1.00 88.44 74 ALA A CA 1
ATOM 554 C C . ALA A 1 74 ? -4.313 0.844 -0.055 1.00 88.44 74 ALA A C 1
ATOM 556 O O . ALA A 1 74 ? -3.319 0.796 -0.784 1.00 88.44 74 ALA A O 1
ATOM 557 N N . ILE A 1 75 ? -5.518 0.415 -0.453 1.00 91.81 75 ILE A N 1
ATOM 558 C CA . ILE A 1 75 ? -5.788 -0.135 -1.791 1.00 91.81 75 ILE A CA 1
ATOM 559 C C . ILE A 1 75 ? -5.443 0.879 -2.878 1.00 91.81 75 ILE A C 1
ATOM 561 O O . ILE A 1 75 ? -4.757 0.522 -3.835 1.00 91.81 75 ILE A O 1
ATOM 565 N N . GLU A 1 76 ? -5.881 2.132 -2.740 1.00 90.12 76 GLU A N 1
ATOM 566 C CA . GLU A 1 76 ? -5.610 3.162 -3.748 1.00 90.12 76 GLU A CA 1
ATOM 567 C C . GLU A 1 76 ? -4.104 3.418 -3.892 1.00 90.12 76 GLU A C 1
ATOM 569 O O . GLU A 1 76 ? -3.568 3.425 -4.999 1.00 90.12 76 GLU A O 1
ATOM 574 N N . SER A 1 77 ? -3.387 3.523 -2.772 1.00 88.69 77 SER A N 1
ATOM 575 C CA . SER A 1 77 ? -1.935 3.736 -2.783 1.00 88.69 77 SER A CA 1
ATOM 576 C C . SER A 1 77 ? -1.187 2.554 -3.413 1.00 88.69 77 SER A C 1
ATOM 578 O O . SER A 1 77 ? -0.334 2.747 -4.277 1.00 88.69 77 SER A O 1
ATOM 580 N N . LEU A 1 78 ? -1.543 1.315 -3.066 1.00 90.88 78 LEU A N 1
ATOM 581 C CA . LEU A 1 78 ? -0.935 0.109 -3.646 1.00 90.88 78 LEU A CA 1
ATOM 582 C C . LEU A 1 78 ? -1.288 -0.071 -5.131 1.00 90.88 78 LEU A C 1
ATOM 584 O O . LEU A 1 78 ? -0.472 -0.568 -5.909 1.00 90.88 78 LEU A O 1
ATOM 588 N N . LYS A 1 79 ? -2.467 0.381 -5.566 1.00 91.44 79 LYS A N 1
ATOM 589 C CA . LYS A 1 79 ? -2.830 0.437 -6.988 1.00 91.44 79 LYS A CA 1
ATOM 590 C C . LYS A 1 79 ? -1.947 1.401 -7.771 1.00 91.44 79 LYS A C 1
ATOM 592 O O . LYS A 1 79 ? -1.514 1.061 -8.867 1.00 91.44 79 LYS A O 1
ATOM 597 N N . GLN A 1 80 ? -1.625 2.570 -7.219 1.00 88.69 80 GLN A N 1
ATOM 598 C CA . GLN A 1 80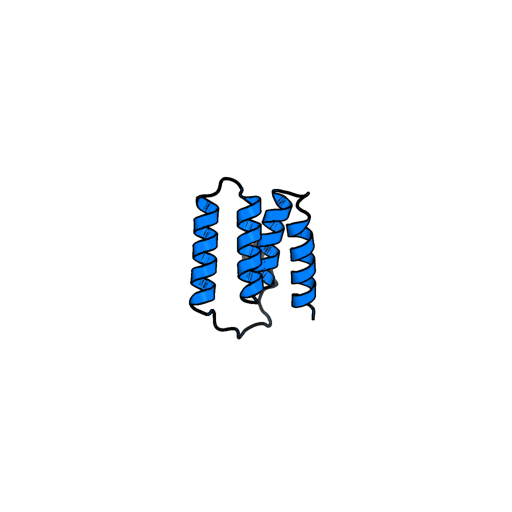 ? -0.670 3.472 -7.869 1.00 88.69 80 GLN A CA 1
ATOM 599 C C . GLN A 1 80 ? 0.732 2.847 -7.930 1.00 88.69 80 GLN A C 1
ATOM 601 O O . GLN A 1 80 ? 1.385 2.919 -8.969 1.00 88.69 80 GLN A O 1
ATOM 606 N N . ALA A 1 81 ? 1.165 2.149 -6.872 1.00 88.94 81 ALA A N 1
ATOM 607 C CA . ALA A 1 81 ? 2.441 1.429 -6.868 1.00 88.94 81 ALA A CA 1
ATOM 608 C C . ALA A 1 81 ? 2.511 0.359 -7.974 1.00 88.94 81 ALA A C 1
ATOM 610 O O . ALA A 1 81 ? 3.461 0.353 -8.755 1.00 88.94 81 ALA A O 1
ATOM 611 N N . THR A 1 82 ? 1.475 -0.478 -8.101 1.00 88.75 82 THR A N 1
ATOM 612 C CA . THR A 1 82 ? 1.378 -1.503 -9.162 1.00 88.75 82 THR A CA 1
ATOM 613 C C . THR A 1 82 ? 1.201 -0.911 -10.559 1.00 88.75 82 THR A C 1
ATOM 615 O O . THR A 1 82 ? 1.637 -1.509 -11.534 1.00 88.75 82 THR A O 1
ATOM 618 N N . LYS A 1 83 ? 0.610 0.279 -10.699 1.00 88.38 83 LYS A N 1
ATOM 619 C CA . LYS A 1 83 ? 0.528 0.972 -11.993 1.00 88.38 83 LYS A CA 1
ATOM 620 C C . LYS A 1 83 ? 1.898 1.456 -12.476 1.00 88.38 83 LYS A C 1
ATOM 622 O O . LYS A 1 83 ? 2.148 1.459 -13.677 1.00 88.38 83 LYS A O 1
ATOM 627 N N . ILE A 1 84 ? 2.761 1.882 -11.552 1.00 86.62 84 ILE A N 1
ATOM 628 C CA . ILE A 1 84 ? 4.115 2.364 -11.862 1.00 86.62 84 ILE A CA 1
ATOM 629 C C . ILE A 1 84 ? 5.080 1.188 -12.036 1.00 86.62 84 ILE A C 1
ATOM 631 O O . ILE A 1 84 ? 5.903 1.209 -12.947 1.00 86.62 84 ILE A O 1
ATOM 635 N N . ASN A 1 85 ? 4.975 0.165 -11.185 1.00 85.56 85 ASN A N 1
ATOM 636 C CA . ASN A 1 85 ? 5.731 -1.077 -11.303 1.00 85.56 85 ASN A CA 1
ATOM 637 C C . ASN A 1 85 ? 4.785 -2.293 -11.285 1.00 85.56 85 ASN A C 1
ATOM 639 O O . ASN A 1 85 ? 4.510 -2.843 -10.213 1.00 85.56 85 ASN A O 1
ATOM 643 N N . PRO A 1 86 ? 4.298 -2.725 -12.462 1.00 87.88 86 PRO A N 1
ATOM 644 C CA . PRO A 1 86 ? 3.389 -3.864 -12.583 1.00 87.88 86 PRO A CA 1
ATOM 645 C C . PRO A 1 86 ? 3.981 -5.189 -12.108 1.00 87.88 86 PRO A C 1
ATOM 647 O O . PRO A 1 86 ? 3.225 -6.063 -11.693 1.00 87.88 86 PRO A O 1
ATOM 650 N N . ASP A 1 87 ? 5.307 -5.322 -12.113 1.00 89.12 87 ASP A N 1
ATOM 651 C CA . ASP A 1 87 ? 6.004 -6.559 -11.753 1.00 89.12 87 ASP A CA 1
ATOM 652 C C . ASP A 1 87 ? 6.391 -6.611 -10.265 1.00 89.12 87 ASP A C 1
ATOM 654 O O . ASP A 1 87 ? 7.015 -7.574 -9.809 1.00 89.12 87 ASP A O 1
ATOM 658 N N . ASP A 1 88 ? 6.022 -5.599 -9.468 1.00 86.88 88 ASP A N 1
ATOM 659 C CA . ASP A 1 88 ? 6.303 -5.612 -8.035 1.00 86.88 88 ASP A CA 1
ATOM 660 C C . ASP A 1 88 ? 5.420 -6.624 -7.293 1.00 86.88 88 ASP A C 1
ATOM 662 O O . ASP A 1 88 ? 4.311 -6.336 -6.826 1.00 86.88 88 ASP A O 1
ATOM 666 N N . ALA A 1 89 ? 5.967 -7.824 -7.116 1.00 89.94 89 ALA A N 1
ATOM 667 C CA . ALA A 1 89 ? 5.347 -8.903 -6.360 1.00 89.94 89 ALA A CA 1
ATOM 668 C C . ALA A 1 89 ? 4.965 -8.490 -4.926 1.00 89.94 89 ALA A C 1
ATOM 670 O O . ALA A 1 89 ? 3.989 -9.014 -4.379 1.00 89.94 89 ALA A O 1
ATOM 671 N N . LYS A 1 90 ? 5.695 -7.550 -4.302 1.00 89.12 90 LYS A N 1
ATOM 672 C CA . LYS A 1 90 ? 5.369 -7.075 -2.948 1.00 89.12 90 LYS A CA 1
ATOM 673 C C . LYS A 1 90 ? 4.075 -6.276 -2.953 1.00 89.12 90 LYS A C 1
ATOM 675 O O . LYS A 1 90 ? 3.211 -6.551 -2.122 1.00 89.12 90 LYS A O 1
ATOM 680 N N . SER A 1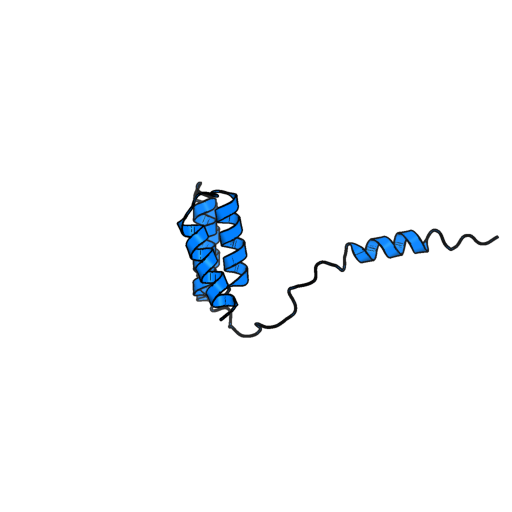 91 ? 3.915 -5.341 -3.888 1.00 88.62 91 SER A N 1
ATOM 681 C CA . SER A 1 91 ? 2.688 -4.553 -4.021 1.00 88.62 91 SER A CA 1
ATOM 682 C C . SER A 1 91 ? 1.465 -5.431 -4.276 1.00 88.62 91 SER A C 1
ATOM 684 O O . SER A 1 91 ? 0.459 -5.264 -3.588 1.00 88.62 91 SER A O 1
ATOM 686 N N . HIS A 1 92 ? 1.558 -6.426 -5.165 1.00 90.88 92 HIS A N 1
ATOM 687 C CA . HIS A 1 92 ? 0.456 -7.371 -5.417 1.00 90.88 92 HIS A CA 1
ATOM 688 C C . HIS A 1 92 ? 0.099 -8.207 -4.189 1.00 90.88 92 HIS A C 1
ATOM 690 O O . HIS A 1 92 ? -1.076 -8.328 -3.836 1.00 90.88 92 HIS A O 1
ATOM 696 N N . LYS A 1 93 ? 1.108 -8.749 -3.496 1.00 94.38 93 LYS A N 1
ATOM 697 C CA . LYS A 1 93 ? 0.898 -9.528 -2.269 1.00 94.38 93 LYS A CA 1
ATOM 698 C C . LYS A 1 93 ? 0.222 -8.690 -1.185 1.00 94.38 93 LYS A C 1
ATOM 700 O O . LYS A 1 93 ? -0.738 -9.149 -0.566 1.00 94.38 93 LYS A O 1
ATOM 705 N N . THR A 1 94 ? 0.707 -7.471 -0.956 1.00 92.06 94 THR A N 1
ATOM 706 C CA . THR A 1 94 ? 0.119 -6.567 0.037 1.00 92.06 94 THR A CA 1
ATOM 707 C C . THR A 1 94 ? -1.299 -6.178 -0.360 1.00 92.06 94 THR A C 1
ATOM 709 O O . THR A 1 94 ? -2.173 -6.184 0.498 1.00 92.06 94 THR A O 1
ATOM 712 N N . LEU A 1 95 ? -1.568 -5.909 -1.640 1.00 91.81 95 LEU A N 1
ATOM 713 C CA . LEU A 1 95 ? -2.913 -5.586 -2.115 1.00 91.81 95 LEU A CA 1
ATOM 714 C C . LEU A 1 95 ? -3.900 -6.731 -1.830 1.00 91.81 95 LEU A C 1
ATOM 716 O O . LEU A 1 95 ? -4.989 -6.484 -1.317 1.00 91.81 95 LEU A O 1
ATOM 720 N N . GLY A 1 96 ? -3.497 -7.981 -2.079 1.00 93.12 96 GLY A N 1
ATOM 721 C CA . GLY A 1 96 ? -4.288 -9.162 -1.719 1.00 93.12 96 GLY A CA 1
ATOM 722 C C . GLY A 1 96 ? -4.555 -9.261 -0.215 1.00 93.12 96 GLY A C 1
ATOM 723 O O . GLY A 1 96 ? -5.689 -9.501 0.196 1.00 93.12 96 GLY A O 1
ATOM 724 N N . TYR A 1 97 ? -3.539 -8.997 0.612 1.00 92.88 97 TYR A N 1
ATOM 725 C CA . TYR A 1 97 ? -3.700 -8.938 2.067 1.00 92.88 97 TYR A CA 1
ATOM 726 C C . TYR A 1 97 ? -4.681 -7.837 2.493 1.00 92.88 97 TYR A C 1
ATOM 728 O O . TYR A 1 97 ? -5.537 -8.075 3.343 1.00 92.88 97 TYR A O 1
ATOM 736 N N . VAL A 1 98 ? -4.608 -6.649 1.887 1.00 91.94 98 VAL A N 1
ATOM 737 C CA . VAL A 1 98 ? -5.514 -5.535 2.205 1.00 91.94 98 VAL A CA 1
ATOM 738 C C . VAL A 1 98 ? -6.952 -5.877 1.828 1.00 91.94 98 VAL A C 1
ATOM 740 O O . VAL A 1 98 ? -7.847 -5.655 2.637 1.00 91.94 98 VAL A O 1
ATOM 743 N N . TYR A 1 99 ? -7.187 -6.471 0.655 1.00 90.81 99 TYR A N 1
ATOM 744 C CA . TYR A 1 99 ? -8.526 -6.931 0.281 1.00 90.81 99 TYR A CA 1
ATOM 745 C C . TYR A 1 99 ? -9.056 -7.990 1.250 1.00 90.81 99 TYR A C 1
ATOM 747 O O . TYR A 1 99 ? -10.201 -7.895 1.677 1.00 90.81 99 TYR A O 1
ATOM 755 N N . MET A 1 100 ? -8.227 -8.953 1.658 1.00 91.31 100 MET A N 1
ATOM 756 C CA . MET A 1 100 ? -8.625 -9.966 2.638 1.00 91.31 100 MET A CA 1
ATOM 757 C C . MET A 1 100 ? -9.047 -9.343 3.976 1.00 91.31 100 MET A C 1
ATOM 759 O O . MET A 1 100 ? -10.021 -9.796 4.555 1.00 91.31 100 MET A O 1
ATOM 763 N N . ASN A 1 101 ? -8.364 -8.291 4.438 1.00 85.25 101 ASN A N 1
ATOM 764 C CA . ASN A 1 101 ? -8.723 -7.579 5.672 1.00 85.25 101 ASN A CA 1
ATOM 765 C C . ASN A 1 101 ? -9.910 -6.615 5.503 1.00 85.25 101 ASN A C 1
ATOM 767 O O . ASN A 1 101 ? -10.556 -6.277 6.483 1.00 85.25 101 ASN A O 1
ATOM 771 N N . LEU A 1 102 ? -10.191 -6.139 4.286 1.00 85.44 102 LEU A N 1
ATOM 772 C CA . LEU A 1 102 ? -11.349 -5.282 4.021 1.00 85.44 102 LEU A CA 1
ATOM 773 C C . LEU A 1 102 ? -12.666 -6.075 4.022 1.00 85.44 102 LEU A C 1
ATOM 775 O O . LEU A 1 102 ? -13.710 -5.515 4.348 1.00 85.44 102 LEU A O 1
ATOM 779 N N . TYR A 1 103 ? -12.622 -7.343 3.607 1.00 80.19 103 TYR A N 1
ATOM 780 C CA . TYR A 1 103 ? -13.802 -8.199 3.434 1.00 80.19 103 TYR A CA 1
ATOM 781 C C . TYR A 1 103 ? -13.985 -9.263 4.532 1.00 80.19 103 TYR A C 1
ATOM 783 O O . TYR A 1 103 ? -14.909 -10.069 4.420 1.00 80.19 103 TYR A O 1
ATOM 791 N N . MET A 1 104 ? -13.125 -9.290 5.553 1.00 76.12 104 MET A N 1
ATOM 792 C CA . MET A 1 104 ? -13.190 -10.215 6.695 1.00 76.12 104 MET A CA 1
ATOM 793 C C . MET A 1 104 ? -13.512 -9.453 7.975 1.00 76.12 104 MET A C 1
ATOM 795 O O . MET A 1 104 ? -14.320 -9.985 8.766 1.00 76.12 104 MET A O 1
#

pLDDT: mean 70.49, std 18.21, range [37.47, 94.38]

Radius of gyration: 20.28 Å; chains: 1; bounding box: 58×42×46 Å

Foldseek 3Di:
DDDPPPVVVVVVVVVCVVDDDDDDPDDDDDDPCDPVLVVQLVVLVVVCVVDPLVLVSLQSNLVSCVVVVVLVSSLVSLVVSCVSPVPPPSSVVVNVVSVVSVVD

Sequence (104 aa):
MKRPYLLIMTASLCLVLSGGMSLAKDSSALRTESAEDKETIEACKQAAIKNPNVAQSHFNLGIAYLKSGMYKEAIESLKQATKINPDDAKSHKTLGYVYMNLYM